Protein AF-A0A1F9MVF3-F1 (afdb_monomer)

Radius of gyration: 17.67 Å; Cα contacts (8 Å, |Δi|>4): 6; chains: 1; bounding box: 42×30×44 Å

Sequence (59 aa):
MSRDFWESPTLAELALSQNVNPMADVRALFGTWPGEVDDGFEAAVDELRHRNVVGSGVS

Foldseek 3Di:
DDDPPPPDDDPVVVCVVVVHDPDPDPVVCPPVPPDDPPNCPVVVVVCVVVVCVVPPDDD

Structure (mmCIF, N/CA/C/O backbone):
data_AF-A0A1F9MVF3-F1
#
_entry.id   AF-A0A1F9MVF3-F1
#
loop_
_atom_site.group_PDB
_atom_site.id
_atom_site.type_symbol
_atom_site.label_atom_id
_atom_site.label_alt_id
_atom_site.label_comp_id
_atom_site.label_asym_id
_atom_site.label_entity_id
_atom_site.label_seq_id
_atom_site.pdbx_PDB_ins_code
_atom_site.Cartn_x
_atom_site.Cartn_y
_atom_site.Cartn_z
_atom_site.occupancy
_atom_site.B_iso_or_equiv
_atom_site.auth_seq_id
_atom_site.auth_comp_id
_atom_site.auth_asym_id
_atom_site.auth_atom_id
_atom_site.pdbx_PDB_model_num
ATOM 1 N N . MET A 1 1 ? 25.817 16.454 -5.955 1.00 46.34 1 MET A N 1
ATOM 2 C CA . MET A 1 1 ? 25.790 15.410 -6.997 1.00 46.34 1 MET A CA 1
ATOM 3 C C . MET A 1 1 ? 24.335 15.061 -7.237 1.00 46.34 1 MET A C 1
ATOM 5 O O . MET A 1 1 ? 23.659 14.7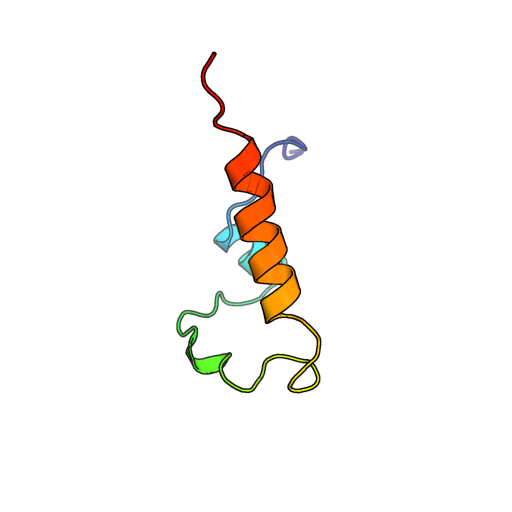06 -6.281 1.00 46.34 1 MET A O 1
ATOM 9 N N . SER A 1 2 ? 23.842 15.315 -8.450 1.00 62.69 2 SER A N 1
ATOM 10 C CA . SER A 1 2 ? 22.462 15.030 -8.855 1.00 62.69 2 SER A CA 1
ATOM 11 C C . SER A 1 2 ? 22.355 13.533 -9.100 1.00 62.69 2 SER A C 1
ATOM 13 O O . SER A 1 2 ? 23.109 13.014 -9.914 1.00 62.69 2 SER A O 1
ATOM 15 N N . ARG A 1 3 ? 21.472 12.848 -8.379 1.00 63.06 3 ARG A N 1
ATOM 16 C CA . ARG A 1 3 ? 21.093 11.474 -8.711 1.00 63.06 3 ARG A CA 1
ATOM 17 C C . ARG A 1 3 ? 20.373 11.544 -10.058 1.00 63.06 3 ARG A C 1
ATOM 19 O O . ARG A 1 3 ? 19.508 12.412 -10.218 1.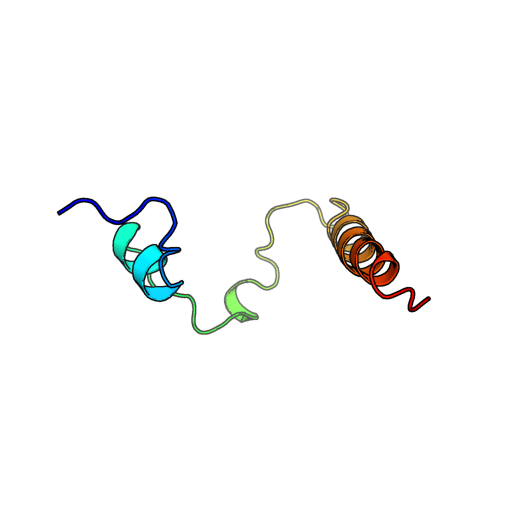00 63.06 3 ARG A O 1
ATOM 26 N N . ASP A 1 4 ? 20.790 10.752 -11.041 1.00 66.38 4 ASP A N 1
ATOM 27 C CA . ASP A 1 4 ? 20.112 10.729 -12.335 1.00 66.38 4 ASP A CA 1
ATOM 28 C C . ASP A 1 4 ? 18.641 10.391 -12.092 1.00 66.38 4 ASP A C 1
ATOM 30 O O . ASP A 1 4 ? 18.328 9.471 -11.341 1.00 66.38 4 ASP A O 1
ATOM 34 N N . PHE A 1 5 ? 17.728 11.148 -12.704 1.00 59.84 5 PHE A N 1
ATOM 35 C CA . PHE A 1 5 ? 16.275 10.980 -12.540 1.00 59.84 5 PHE A CA 1
ATOM 36 C C . PHE A 1 5 ? 15.805 9.525 -12.768 1.00 59.84 5 PHE A C 1
ATOM 38 O O . PHE A 1 5 ? 14.756 9.122 -12.275 1.00 59.84 5 PHE A O 1
ATOM 45 N N . TRP A 1 6 ? 16.605 8.733 -13.489 1.00 66.12 6 TRP A N 1
ATOM 46 C CA . TRP A 1 6 ? 16.353 7.339 -13.845 1.00 66.12 6 TRP A CA 1
ATOM 47 C C . TRP A 1 6 ? 16.921 6.296 -12.868 1.00 66.12 6 TRP A C 1
ATOM 49 O O . TRP A 1 6 ? 16.607 5.114 -13.009 1.00 66.12 6 TRP A O 1
ATOM 59 N N . GLU A 1 7 ? 17.713 6.684 -11.864 1.00 73.75 7 GLU A N 1
ATOM 60 C CA . GLU A 1 7 ? 18.135 5.758 -10.809 1.00 73.75 7 GLU A CA 1
ATOM 61 C C . GLU A 1 7 ? 17.007 5.573 -9.792 1.00 73.75 7 GLU A C 1
ATOM 63 O O . GLU A 1 7 ? 16.839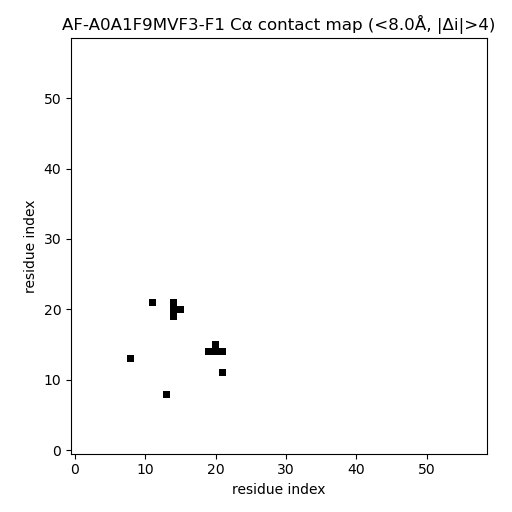 6.351 -8.851 1.00 73.75 7 GLU A O 1
ATOM 68 N N . SER A 1 8 ? 16.222 4.513 -9.992 1.00 77.12 8 SER A N 1
ATOM 69 C CA . SER A 1 8 ? 15.179 4.111 -9.048 1.00 77.12 8 SER A CA 1
ATOM 70 C C . SER A 1 8 ? 15.823 3.715 -7.714 1.00 77.12 8 SER A C 1
ATOM 72 O O . SER A 1 8 ? 16.618 2.771 -7.692 1.00 77.12 8 SER A O 1
ATOM 74 N N . PRO A 1 9 ? 15.508 4.400 -6.600 1.00 75.44 9 PRO A N 1
ATOM 75 C CA . PRO A 1 9 ? 16.048 4.034 -5.303 1.00 75.44 9 PRO A CA 1
ATOM 76 C C . PRO A 1 9 ? 15.597 2.631 -4.909 1.00 75.44 9 PRO A C 1
ATOM 78 O O . PRO A 1 9 ? 14.471 2.218 -5.194 1.00 75.44 9 PRO A O 1
ATOM 81 N N . THR A 1 10 ? 16.460 1.902 -4.212 1.00 84.06 10 THR A N 1
ATOM 82 C CA . THR A 1 10 ? 16.064 0.623 -3.621 1.00 84.06 10 THR A CA 1
ATOM 83 C C . THR A 1 10 ? 15.003 0.847 -2.542 1.00 84.06 10 THR A C 1
ATOM 85 O O . THR A 1 10 ? 14.909 1.923 -1.949 1.00 84.06 10 THR A O 1
ATOM 88 N N . LEU A 1 11 ? 14.228 -0.190 -2.218 1.00 78.38 11 LEU A N 1
ATOM 89 C CA . LEU A 1 11 ? 13.218 -0.106 -1.158 1.00 78.38 11 LEU A CA 1
ATOM 90 C C . LEU A 1 11 ? 13.826 0.322 0.195 1.00 78.38 11 LEU A C 1
ATOM 92 O O . LEU A 1 11 ? 13.208 1.077 0.941 1.00 78.38 11 LEU A O 1
ATOM 96 N N . ALA A 1 12 ? 15.061 -0.107 0.480 1.00 80.81 12 ALA A N 1
ATOM 97 C CA . ALA A 1 12 ? 15.804 0.292 1.675 1.00 80.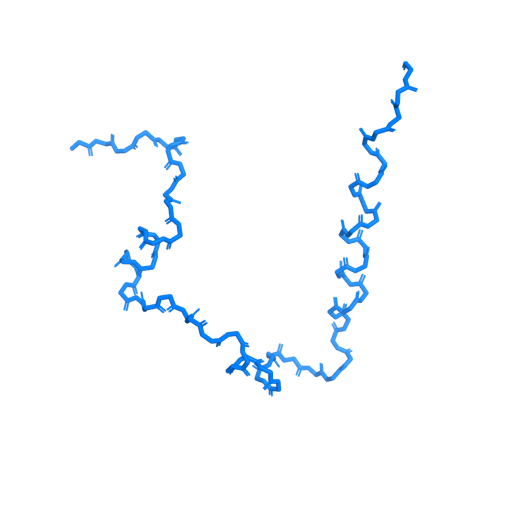81 12 ALA A CA 1
ATOM 98 C C . ALA A 1 12 ? 16.169 1.785 1.664 1.00 80.81 12 ALA A C 1
ATOM 100 O O . ALA A 1 12 ? 16.0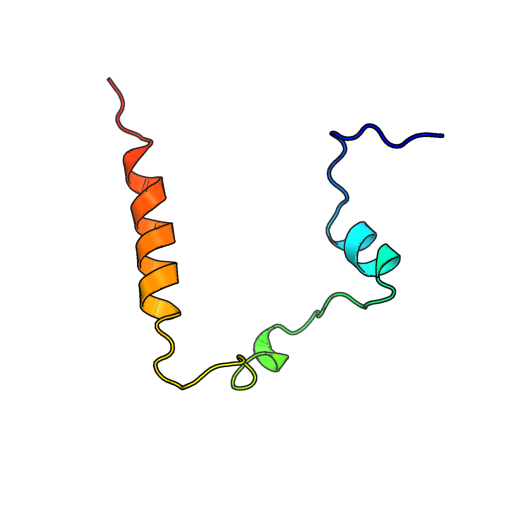33 2.465 2.678 1.00 80.81 12 ALA A O 1
ATOM 101 N N . GLU A 1 13 ? 16.589 2.318 0.516 1.00 83.12 13 GLU A N 1
ATOM 102 C CA . GLU A 1 13 ? 16.888 3.745 0.363 1.00 83.12 13 GLU A CA 1
ATOM 103 C C . GLU A 1 13 ? 15.627 4.612 0.452 1.00 83.12 13 GLU A C 1
ATOM 105 O O . GLU A 1 13 ? 15.672 5.688 1.049 1.00 83.12 13 GLU A O 1
ATOM 110 N N . LEU A 1 14 ? 14.492 4.141 -0.083 1.00 83.75 14 LEU A N 1
ATOM 111 C CA . LEU A 1 14 ? 13.195 4.806 0.085 1.00 83.75 14 LEU A CA 1
ATOM 112 C C . LEU A 1 14 ? 12.796 4.863 1.563 1.00 83.75 14 LEU A C 1
ATOM 114 O O . LEU A 1 14 ? 12.430 5.932 2.052 1.00 83.75 14 LEU A O 1
ATOM 118 N N . ALA A 1 15 ? 12.931 3.747 2.281 1.00 82.50 15 ALA A N 1
ATOM 119 C CA . ALA A 1 15 ? 12.626 3.669 3.705 1.00 82.50 15 ALA A CA 1
ATOM 120 C C . ALA A 1 15 ? 13.497 4.636 4.532 1.00 82.50 15 ALA A C 1
ATOM 122 O O . ALA A 1 15 ? 12.974 5.441 5.304 1.00 82.50 15 ALA A O 1
ATOM 123 N N . LEU A 1 16 ? 14.813 4.649 4.280 1.00 84.25 16 LEU A N 1
ATOM 124 C CA . LEU A 1 16 ? 15.752 5.581 4.914 1.00 84.25 16 LEU A CA 1
ATOM 125 C C . LEU A 1 16 ? 15.400 7.048 4.628 1.00 84.25 16 LEU A C 1
ATOM 127 O O . LEU A 1 16 ? 15.429 7.868 5.542 1.00 84.25 16 LEU A O 1
ATOM 131 N N . SER A 1 17 ? 15.026 7.385 3.388 1.00 84.12 17 SER A N 1
ATOM 132 C CA . SER A 1 17 ? 14.667 8.763 3.011 1.00 84.12 17 SER A CA 1
ATOM 133 C C . SER A 1 17 ? 13.418 9.292 3.722 1.00 84.12 17 SER A C 1
ATOM 135 O O . SER A 1 17 ? 13.309 10.489 3.971 1.00 84.12 17 SER A O 1
ATOM 137 N N . GLN A 1 18 ? 12.495 8.398 4.075 1.00 85.38 18 GLN A N 1
ATOM 138 C CA . GLN A 1 18 ? 11.256 8.725 4.781 1.00 85.38 18 GLN A CA 1
ATOM 139 C C . GLN A 1 18 ? 11.385 8.528 6.297 1.00 85.38 18 GLN A C 1
ATOM 141 O O . GLN A 1 18 ? 10.414 8.723 7.025 1.00 85.38 18 GLN A O 1
ATOM 146 N N . ASN A 1 19 ? 12.580 8.158 6.779 1.00 82.31 19 ASN A N 1
ATOM 147 C CA . ASN A 1 19 ? 12.849 7.821 8.174 1.00 82.31 19 ASN A CA 1
ATOM 148 C C . ASN A 1 19 ? 11.883 6.748 8.720 1.00 82.31 19 ASN A C 1
ATOM 150 O O . ASN A 1 19 ? 11.476 6.787 9.882 1.00 82.31 19 ASN A O 1
ATOM 154 N N . VAL A 1 20 ? 11.498 5.801 7.859 1.00 81.50 20 VAL A N 1
ATOM 155 C CA . VAL A 1 20 ? 10.641 4.663 8.202 1.00 81.50 20 VAL A CA 1
ATOM 156 C C . VAL A 1 20 ? 11.464 3.385 8.188 1.00 81.50 20 VAL A C 1
ATOM 158 O O . VAL A 1 20 ? 12.367 3.217 7.370 1.00 81.50 20 VAL A O 1
ATOM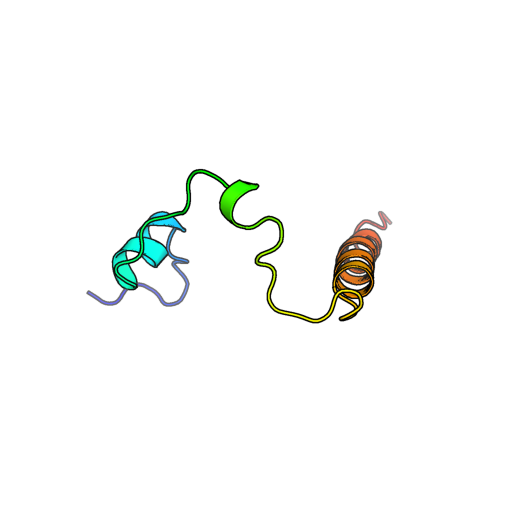 161 N N . ASN A 1 21 ? 11.143 2.456 9.084 1.00 75.88 21 ASN A N 1
ATOM 162 C CA . ASN A 1 21 ? 11.736 1.127 9.038 1.00 75.88 21 ASN A CA 1
ATOM 163 C C . ASN A 1 21 ? 10.915 0.225 8.110 1.00 75.88 21 ASN A C 1
ATOM 165 O O . ASN A 1 21 ? 9.687 0.195 8.235 1.00 75.88 21 ASN A O 1
ATOM 169 N N . PRO A 1 22 ? 11.563 -0.542 7.214 1.00 70.19 22 PRO A N 1
ATOM 170 C CA . PRO A 1 22 ? 10.868 -1.564 6.453 1.00 70.19 22 PRO A CA 1
ATOM 171 C C . PRO A 1 22 ? 10.206 -2.556 7.415 1.00 70.19 22 PRO A C 1
ATOM 173 O O . PRO A 1 22 ? 10.847 -3.070 8.335 1.00 70.19 22 PRO A O 1
ATOM 176 N N . MET A 1 23 ? 8.917 -2.824 7.213 1.00 73.12 23 MET A N 1
ATOM 177 C CA . MET A 1 23 ? 8.199 -3.817 8.009 1.00 73.12 23 MET A CA 1
ATOM 178 C C . MET A 1 23 ? 8.679 -5.221 7.633 1.00 73.12 23 MET A C 1
ATOM 180 O O . MET A 1 23 ? 8.517 -5.654 6.495 1.00 73.12 23 MET A O 1
ATOM 184 N N . ALA A 1 24 ? 9.276 -5.931 8.593 1.00 76.50 24 ALA A N 1
ATOM 185 C CA . ALA A 1 24 ? 9.775 -7.294 8.395 1.00 76.50 24 ALA A CA 1
ATOM 186 C C . ALA A 1 24 ? 8.680 -8.365 8.539 1.00 76.50 24 ALA A C 1
ATOM 188 O O . ALA A 1 24 ? 8.798 -9.446 7.965 1.00 76.50 24 ALA A O 1
ATOM 189 N N . ASP A 1 25 ? 7.617 -8.070 9.293 1.00 79.00 25 ASP A N 1
ATOM 190 C CA . ASP A 1 25 ? 6.481 -8.970 9.482 1.00 79.00 25 ASP A CA 1
ATOM 191 C C . ASP A 1 25 ? 5.233 -8.418 8.787 1.00 79.00 25 ASP A C 1
ATOM 193 O O . ASP A 1 25 ? 4.561 -7.511 9.279 1.00 79.00 25 ASP A O 1
ATOM 197 N N . VAL A 1 26 ? 4.910 -8.998 7.633 1.00 74.38 26 VAL A N 1
ATOM 198 C CA . VAL A 1 26 ? 3.701 -8.678 6.859 1.00 74.38 26 VAL A CA 1
ATOM 199 C C . VAL A 1 26 ? 2.405 -9.041 7.587 1.00 74.38 26 VAL A C 1
ATOM 201 O O . VAL A 1 26 ? 1.362 -8.480 7.265 1.00 74.38 26 VAL A O 1
ATOM 204 N N . ARG A 1 27 ? 2.438 -9.922 8.596 1.00 78.25 27 ARG A N 1
ATOM 205 C CA . ARG A 1 27 ? 1.240 -10.283 9.377 1.00 78.25 27 ARG A CA 1
ATOM 206 C C . ARG A 1 27 ? 0.734 -9.123 10.224 1.00 78.25 27 ARG A C 1
ATOM 208 O O . ARG A 1 27 ? -0.448 -9.088 10.544 1.00 78.25 27 ARG A O 1
ATOM 215 N N . ALA A 1 28 ? 1.598 -8.158 10.537 1.00 75.44 28 ALA A N 1
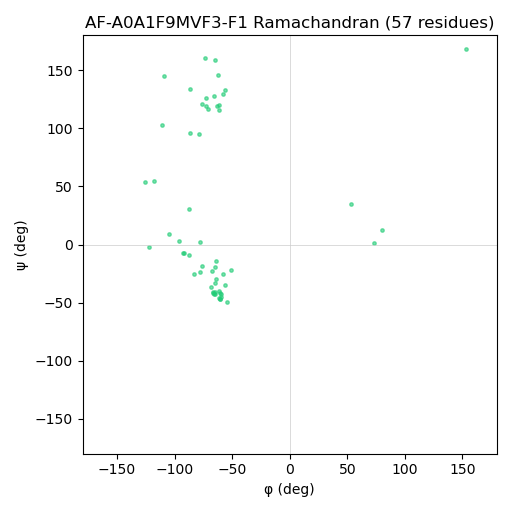ATOM 216 C CA . ALA A 1 28 ? 1.207 -6.930 11.219 1.00 75.44 28 ALA A CA 1
ATOM 217 C C . ALA A 1 28 ? 0.238 -6.060 10.392 1.00 75.44 28 ALA A C 1
ATOM 219 O O . ALA A 1 28 ? -0.366 -5.152 10.951 1.00 75.44 28 ALA A O 1
ATOM 220 N N . LEU A 1 29 ? 0.080 -6.334 9.089 1.00 72.25 29 LEU A N 1
ATOM 221 C CA . LEU A 1 29 ? -0.866 -5.641 8.209 1.00 72.25 29 LEU A CA 1
ATOM 222 C C . LEU A 1 29 ? -2.232 -6.346 8.106 1.00 72.25 29 LEU A C 1
ATOM 224 O O . LEU A 1 29 ? -3.158 -5.823 7.484 1.00 72.25 29 LEU A O 1
ATOM 228 N N . PHE A 1 30 ? -2.381 -7.548 8.676 1.00 75.12 30 PHE A N 1
ATOM 229 C CA . PHE A 1 30 ? -3.631 -8.303 8.580 1.00 75.12 30 PHE A CA 1
ATOM 230 C C . PHE A 1 30 ? -4.705 -7.659 9.458 1.00 75.12 30 PHE A C 1
ATOM 232 O O . PHE A 1 30 ? -4.502 -7.445 10.649 1.00 75.12 30 PHE A O 1
ATOM 239 N N . GLY A 1 31 ? -5.861 -7.350 8.868 1.00 68.62 31 GLY A N 1
ATOM 240 C CA . GLY A 1 31 ? -6.960 -6.683 9.573 1.00 68.62 31 GLY A CA 1
ATOM 241 C C . GLY A 1 31 ? -6.727 -5.196 9.862 1.00 68.62 31 GLY A C 1
ATOM 242 O O . GLY A 1 31 ? -7.598 -4.558 10.440 1.00 68.62 31 GLY A O 1
ATOM 243 N N . THR A 1 32 ? -5.589 -4.631 9.442 1.00 68.44 32 THR A N 1
ATOM 244 C CA . THR A 1 32 ? -5.335 -3.180 9.459 1.00 68.44 32 THR A CA 1
ATOM 245 C C . THR A 1 32 ? -5.423 -2.573 8.063 1.00 68.44 32 THR A C 1
ATOM 247 O O . THR A 1 32 ? -4.997 -1.433 7.874 1.00 68.44 32 THR A O 1
ATOM 250 N N . TRP A 1 33 ? -5.889 -3.342 7.072 1.00 69.50 33 TRP A N 1
ATOM 251 C CA . TRP A 1 33 ? -6.067 -2.818 5.727 1.00 69.50 33 TRP A CA 1
ATOM 252 C C . TRP A 1 33 ? -7.098 -1.684 5.784 1.00 69.50 33 TRP A C 1
ATOM 254 O O . TRP A 1 33 ? -8.209 -1.907 6.268 1.00 69.50 33 TRP A O 1
ATOM 264 N N . PRO A 1 34 ? -6.724 -0.458 5.389 1.00 68.69 34 PRO A N 1
ATOM 265 C CA . PRO A 1 34 ? -7.623 0.678 5.465 1.00 68.69 34 PRO A CA 1
ATOM 266 C C . PRO A 1 34 ? -8.695 0.543 4.383 1.00 68.69 34 PRO A C 1
ATOM 268 O O . PRO A 1 34 ? -8.370 0.532 3.202 1.00 68.69 34 PRO A O 1
ATOM 271 N N . GLY A 1 35 ? -9.958 0.466 4.791 1.00 71.44 35 GLY A N 1
ATOM 272 C CA . GLY A 1 35 ? -11.085 0.285 3.881 1.00 71.44 35 GLY A CA 1
ATOM 273 C C . GLY A 1 35 ? -12.256 -0.402 4.573 1.00 71.44 35 GLY A C 1
ATOM 274 O O . GLY A 1 35 ? -12.126 -0.906 5.690 1.00 71.44 35 GLY A O 1
ATOM 275 N N . GLU A 1 36 ? -13.410 -0.396 3.916 1.00 80.25 36 GLU A N 1
ATOM 276 C CA . GLU A 1 36 ? -14.506 -1.295 4.278 1.00 80.25 36 GLU A CA 1
ATOM 277 C C . GLU A 1 36 ? -14.156 -2.723 3.834 1.00 80.25 36 GLU A C 1
ATOM 279 O O . GLU A 1 36 ? -13.320 -2.920 2.958 1.00 80.25 36 GLU A O 1
ATOM 284 N N . VAL A 1 37 ? -14.816 -3.731 4.412 1.00 76.56 37 VAL A N 1
ATOM 285 C CA . VAL A 1 37 ? -14.561 -5.153 4.089 1.00 76.56 37 VAL A CA 1
ATOM 286 C C . VAL A 1 37 ? -14.752 -5.473 2.597 1.00 76.56 37 VAL A C 1
ATOM 288 O O . VAL A 1 37 ? -14.163 -6.427 2.105 1.00 76.56 37 VAL A O 1
ATOM 291 N N . ASP A 1 38 ? -15.565 -4.688 1.890 1.00 79.62 38 ASP A N 1
ATOM 292 C CA . ASP A 1 38 ? -15.862 -4.839 0.462 1.00 79.62 38 ASP A CA 1
ATOM 293 C C . ASP A 1 38 ? -15.576 -3.523 -0.283 1.00 79.62 38 ASP A C 1
ATOM 295 O O . ASP A 1 38 ? -16.439 -2.930 -0.930 1.00 79.62 38 ASP A O 1
ATOM 299 N N . ASP A 1 39 ? -14.360 -3.000 -0.122 1.00 81.75 39 ASP A N 1
ATOM 300 C CA . ASP A 1 39 ? -13.889 -1.793 -0.817 1.00 81.75 39 ASP A CA 1
ATOM 301 C C . ASP A 1 39 ? -13.482 -2.053 -2.284 1.00 81.75 39 ASP A C 1
ATOM 303 O O . ASP A 1 39 ? -13.048 -1.140 -2.992 1.00 81.75 39 ASP A O 1
ATOM 307 N N . GLY A 1 40 ? -13.647 -3.293 -2.757 1.00 85.38 40 GLY A N 1
ATOM 308 C CA . GLY A 1 40 ? -13.287 -3.723 -4.103 1.00 85.38 40 GLY A CA 1
ATOM 309 C C . GLY A 1 40 ? -11.796 -4.021 -4.292 1.00 85.38 40 GLY A C 1
ATOM 310 O O . GLY A 1 40 ? -11.365 -4.179 -5.439 1.00 85.38 40 GLY A O 1
ATOM 311 N N . PHE A 1 41 ? -11.003 -4.120 -3.217 1.00 83.06 41 PHE A N 1
ATOM 312 C CA . PHE A 1 41 ? -9.576 -4.440 -3.288 1.00 83.06 41 PHE A CA 1
ATOM 313 C C . PHE A 1 41 ? -9.298 -5.735 -4.062 1.00 83.06 41 PHE A C 1
ATOM 315 O O . PHE A 1 41 ? -8.480 -5.738 -4.987 1.00 83.06 41 PHE A O 1
ATOM 322 N N . GLU A 1 42 ? -10.001 -6.826 -3.753 1.00 84.19 42 GLU A N 1
ATOM 323 C CA . GLU A 1 42 ? -9.830 -8.116 -4.426 1.00 84.19 42 GLU A CA 1
ATOM 324 C C . GLU A 1 42 ? -10.137 -8.014 -5.920 1.00 84.19 42 GLU A C 1
ATOM 326 O O . GLU A 1 42 ? -9.379 -8.545 -6.732 1.00 84.19 42 GLU A O 1
ATOM 331 N N . 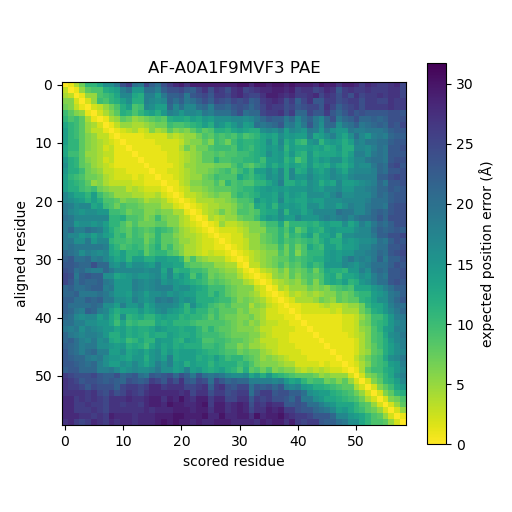ALA A 1 43 ? -11.201 -7.296 -6.293 1.00 85.88 43 ALA A N 1
ATOM 332 C CA . ALA A 1 43 ? -11.583 -7.093 -7.688 1.00 85.88 43 ALA A CA 1
ATOM 333 C C . ALA A 1 43 ? -10.527 -6.278 -8.455 1.00 85.88 43 ALA A C 1
ATOM 335 O O . ALA A 1 43 ? -10.176 -6.625 -9.583 1.00 85.88 4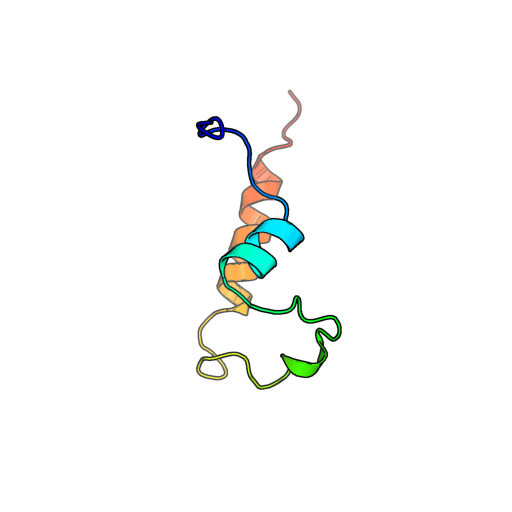3 ALA A O 1
ATOM 336 N N . ALA A 1 44 ? -9.965 -5.236 -7.836 1.00 84.00 44 ALA A N 1
ATOM 337 C CA . ALA A 1 44 ? -8.897 -4.434 -8.432 1.00 84.00 44 ALA A CA 1
ATOM 338 C C . ALA A 1 44 ? -7.591 -5.234 -8.600 1.00 84.00 44 ALA A C 1
ATOM 340 O O . ALA A 1 44 ? -6.919 -5.130 -9.630 1.00 84.00 44 ALA A O 1
ATOM 341 N N . VAL A 1 45 ? -7.227 -6.059 -7.611 1.00 83.31 45 VAL A N 1
ATOM 342 C CA . VAL A 1 45 ? -6.062 -6.957 -7.693 1.00 83.31 45 VAL A CA 1
ATOM 343 C C . VAL A 1 45 ? -6.260 -8.014 -8.776 1.00 83.31 45 VAL A C 1
ATOM 345 O O . VAL A 1 45 ? -5.323 -8.301 -9.528 1.00 83.31 45 VAL A O 1
ATOM 348 N N . ASP A 1 46 ? -7.457 -8.589 -8.863 1.00 84.19 46 ASP A N 1
ATOM 349 C CA . ASP A 1 46 ? -7.807 -9.565 -9.889 1.00 84.19 46 ASP A CA 1
ATOM 350 C C . ASP A 1 46 ? -7.686 -8.958 -11.291 1.00 84.19 46 ASP A C 1
ATOM 352 O O . ASP A 1 46 ? -7.005 -9.508 -12.159 1.00 84.19 46 ASP A O 1
ATOM 356 N N . GLU A 1 47 ? -8.228 -7.757 -11.486 1.00 88.19 47 GLU A N 1
ATOM 357 C CA . GLU A 1 47 ? -8.107 -7.031 -12.744 1.00 88.19 47 GLU A CA 1
ATOM 358 C C . GLU A 1 47 ? -6.636 -6.757 -13.108 1.00 88.19 47 GLU A C 1
ATOM 360 O O . GLU A 1 47 ? -6.222 -6.995 -14.244 1.00 88.19 47 GLU A O 1
ATOM 365 N N . LEU A 1 48 ? -5.809 -6.311 -12.156 1.00 84.75 48 LEU A N 1
ATOM 366 C CA . LEU A 1 48 ? -4.380 -6.063 -12.386 1.00 84.75 48 LEU A CA 1
ATOM 367 C C . LEU A 1 48 ? -3.618 -7.328 -12.800 1.00 84.75 48 LEU A C 1
ATOM 369 O O . LEU A 1 48 ? -2.760 -7.268 -13.686 1.00 84.75 48 LEU A O 1
ATOM 373 N N . ARG A 1 49 ? -3.928 -8.477 -12.189 1.00 81.81 49 ARG A N 1
ATOM 374 C CA . ARG A 1 49 ? -3.313 -9.763 -12.551 1.00 81.81 49 ARG A CA 1
ATOM 375 C C . ARG A 1 49 ? -3.704 -10.186 -13.959 1.00 81.81 49 ARG A C 1
ATOM 377 O O . ARG A 1 49 ? -2.840 -10.609 -14.724 1.00 81.81 49 ARG A O 1
ATOM 384 N N . HIS A 1 50 ? -4.970 -10.019 -14.321 1.00 83.00 50 HIS A N 1
ATOM 385 C CA . HIS A 1 50 ? -5.479 -10.412 -15.630 1.00 83.00 50 HIS A CA 1
ATOM 386 C C . HIS A 1 50 ? -5.118 -9.422 -16.750 1.00 83.00 50 HIS A C 1
ATOM 388 O O . HIS A 1 50 ? -4.987 -9.835 -17.903 1.00 83.00 50 HIS A O 1
ATOM 394 N N . ARG A 1 51 ? -4.841 -8.150 -16.432 1.00 66.69 51 ARG A N 1
ATOM 395 C CA . ARG A 1 51 ? -4.367 -7.143 -17.401 1.00 66.69 51 ARG A CA 1
ATOM 396 C C . ARG A 1 51 ? -2.984 -7.464 -17.987 1.00 66.69 51 ARG A C 1
ATOM 398 O O . ARG A 1 51 ? -2.757 -7.189 -19.160 1.00 66.69 51 ARG A O 1
ATOM 405 N N . ASN A 1 52 ? -2.082 -8.094 -17.228 1.00 58.28 52 ASN A N 1
ATOM 406 C CA . ASN A 1 52 ? -0.729 -8.431 -17.707 1.00 58.28 52 ASN A CA 1
ATOM 407 C C . ASN A 1 52 ? -0.629 -9.782 -18.440 1.00 58.28 52 ASN A C 1
ATOM 409 O O . ASN A 1 52 ? 0.397 -10.070 -19.056 1.00 58.28 52 ASN A O 1
ATOM 413 N N . VAL A 1 53 ? -1.679 -10.610 -18.421 1.00 55.50 53 VAL A N 1
ATOM 414 C CA . VAL A 1 53 ? -1.695 -11.892 -19.152 1.00 55.50 53 VAL A CA 1
ATOM 415 C C . VAL A 1 53 ? -1.916 -11.680 -20.662 1.00 55.50 53 VAL A C 1
ATOM 417 O O . VAL A 1 53 ? -1.513 -12.517 -21.467 1.00 55.50 53 VAL A O 1
ATOM 420 N N . VAL A 1 54 ? -2.422 -10.515 -21.088 1.00 53.78 54 VAL A N 1
ATOM 421 C CA . VAL A 1 54 ? -2.621 -10.146 -22.510 1.00 53.78 54 VAL A CA 1
ATOM 422 C C . VAL A 1 54 ? -1.362 -9.490 -23.123 1.00 53.78 54 VAL A C 1
ATOM 424 O O . VAL A 1 54 ? -1.442 -8.640 -24.001 1.00 53.78 54 VAL A O 1
ATOM 427 N N . GLY A 1 55 ? -0.166 -9.863 -22.654 1.00 50.31 55 GLY A N 1
ATOM 428 C CA . GLY A 1 55 ? 1.123 -9.375 -23.176 1.00 50.31 55 GLY A CA 1
ATOM 429 C C . GLY A 1 55 ? 2.076 -10.465 -23.675 1.00 50.31 55 GLY A C 1
ATOM 430 O O . GLY A 1 55 ? 3.154 -10.154 -24.166 1.00 50.31 55 GLY A O 1
ATOM 431 N N . SER A 1 56 ? 1.709 -11.744 -23.562 1.00 49.12 56 SER A N 1
ATOM 432 C CA . SER A 1 56 ? 2.489 -12.874 -24.095 1.00 49.12 56 SER A CA 1
ATOM 433 C C . SER A 1 56 ? 1.690 -13.637 -25.148 1.00 49.12 56 SER A C 1
ATOM 435 O O . SER A 1 56 ? 1.485 -14.843 -25.060 1.00 49.12 56 SER A O 1
ATOM 437 N N . GLY A 1 57 ? 1.220 -12.907 -26.158 1.00 40.84 57 GLY A N 1
ATOM 438 C CA . GLY A 1 57 ? 0.872 -13.479 -27.451 1.00 40.84 57 GLY A CA 1
ATOM 439 C C . GLY A 1 57 ? 2.124 -13.509 -28.316 1.00 40.84 57 GLY A C 1
ATOM 440 O O . GLY A 1 57 ? 2.476 -12.509 -28.929 1.00 40.84 57 GLY A O 1
ATOM 441 N N . VAL A 1 58 ? 2.811 -14.649 -28.333 1.00 43.94 58 VAL A N 1
ATOM 442 C CA . VAL A 1 58 ? 3.743 -15.001 -29.407 1.00 43.94 58 VAL A CA 1
ATOM 443 C C . VAL A 1 58 ? 2.942 -15.078 -30.704 1.00 43.94 58 VAL A C 1
ATOM 445 O O . VAL A 1 58 ? 2.071 -15.943 -30.811 1.00 43.94 58 VAL A O 1
ATOM 448 N N . SER A 1 59 ? 3.231 -14.198 -31.664 1.00 40.47 59 SER A N 1
ATOM 449 C CA . SER A 1 59 ? 3.338 -14.464 -33.114 1.00 40.47 59 SER A CA 1
ATOM 450 C C . SER A 1 59 ? 3.740 -13.192 -33.852 1.00 40.47 59 SER A C 1
ATOM 452 O O . SER A 1 59 ? 3.078 -12.156 -33.629 1.00 40.47 59 SER A O 1
#

pLDDT: mean 72.93, std 12.38, range [40.47, 88.19]

Mean predicted aligned error: 13.57 Å

Solvent-accessible surface area (backbone atoms only — not comparable to full-atom values): 4117 Å² total; per-residue (Å²): 135,83,78,59,93,79,65,76,71,51,74,68,55,52,24,58,76,69,77,43,79,80,78,87,57,71,71,77,50,64,93,63,64,88,70,61,101,81,68,50,62,68,60,54,52,50,49,58,59,59,62,63,63,80,70,75,77,90,126

Secondary structure (DSSP, 8-state):
-PPPTT-PPPHHHHHHHTT-PPPS-GGGGTT--SS-TTSSHHHHHHHHHHHTGGG----